Protein AF-A0A1S3QHG2-F1 (afdb_monomer_lite)

Foldseek 3Di:
DAQWAWDDADLFFTWIWDADPVRAIKIKTKGWAPAPDHWLNHDGHYPVRCVVVVVVQQVVLCLCVDPPNRDPPHWHFDDKDKDWAFDDPSVLVNVVVCCVPPNDSTDRGPPTGPDGIIMMITIIHDPPPPDPPDPDPPDD

Structure (mmCIF, N/CA/C/O backbone):
data_AF-A0A1S3QHG2-F1
#
_entry.id   AF-A0A1S3QHG2-F1
#
loop_
_atom_site.group_PDB
_atom_site.id
_atom_site.type_symbol
_atom_site.label_atom_id
_atom_site.label_alt_id
_atom_site.label_comp_id
_atom_site.label_asym_id
_atom_site.label_entity_id
_atom_site.label_seq_id
_atom_site.pdbx_PDB_ins_code
_atom_site.Cartn_x
_atom_site.Cartn_y
_atom_site.Cartn_z
_atom_site.occupancy
_atom_site.B_iso_or_equiv
_atom_site.auth_seq_id
_atom_site.auth_comp_id
_atom_site.auth_asym_id
_atom_site.auth_atom_id
_atom_site.pdbx_PDB_model_num
ATOM 1 N N . MET A 1 1 ? -12.538 -0.932 -12.851 1.00 48.72 1 MET A N 1
ATOM 2 C CA . MET A 1 1 ? -12.139 0.010 -11.781 1.00 48.72 1 MET A CA 1
ATOM 3 C C . MET A 1 1 ? -12.683 1.389 -12.114 1.00 48.72 1 MET A C 1
ATOM 5 O O . MET A 1 1 ? -12.423 1.869 -13.212 1.00 48.72 1 MET A O 1
ATOM 9 N N . LYS A 1 2 ? -13.461 1.995 -11.208 1.00 61.94 2 LYS A N 1
ATOM 10 C CA . LYS A 1 2 ? -13.768 3.435 -11.261 1.00 61.94 2 LYS A CA 1
ATOM 11 C C . LYS A 1 2 ? -12.492 4.230 -10.927 1.00 61.94 2 LYS A C 1
ATOM 13 O O . LYS A 1 2 ? -11.550 3.653 -10.391 1.00 61.94 2 LYS A O 1
ATOM 18 N N . LEU A 1 3 ? -12.460 5.511 -11.301 1.00 73.81 3 LEU A N 1
ATOM 19 C CA . LEU A 1 3 ? -11.323 6.443 -11.217 1.00 73.81 3 LEU A CA 1
ATOM 20 C C . LEU A 1 3 ? -10.371 6.150 -10.029 1.00 73.81 3 LEU A C 1
ATOM 22 O O . LEU A 1 3 ? -10.757 6.312 -8.873 1.00 73.81 3 LEU A O 1
ATOM 26 N N . CYS A 1 4 ? -9.136 5.720 -10.309 1.00 88.25 4 CYS A N 1
ATOM 27 C CA . CYS A 1 4 ? -8.069 5.611 -9.309 1.00 88.25 4 CYS A CA 1
ATOM 28 C C . CYS A 1 4 ? -7.144 6.819 -9.443 1.00 88.25 4 CYS A C 1
ATOM 30 O O . CYS A 1 4 ? -6.726 7.161 -10.549 1.00 88.25 4 CYS A O 1
ATOM 32 N N . ARG A 1 5 ? -6.800 7.449 -8.321 1.00 94.31 5 ARG A N 1
ATOM 33 C CA . ARG A 1 5 ? -5.850 8.565 -8.268 1.00 94.31 5 ARG A CA 1
ATOM 34 C C . ARG A 1 5 ? -4.758 8.229 -7.269 1.00 94.31 5 ARG A C 1
ATOM 36 O O . ARG A 1 5 ? -5.082 7.959 -6.119 1.00 94.31 5 ARG A O 1
ATOM 43 N N . LYS A 1 6 ? -3.485 8.270 -7.661 1.00 95.75 6 LYS A N 1
ATOM 44 C CA . LYS A 1 6 ? -2.387 8.167 -6.692 1.00 95.75 6 LYS A CA 1
ATOM 45 C C . LYS A 1 6 ? -2.424 9.392 -5.770 1.00 95.75 6 LYS A C 1
ATOM 47 O O . LYS A 1 6 ? -2.615 10.514 -6.236 1.00 95.75 6 LYS A O 1
ATOM 52 N N . VAL A 1 7 ? -2.353 9.165 -4.463 1.00 94.44 7 VAL A N 1
ATOM 53 C CA . VAL A 1 7 ? -2.463 10.207 -3.425 1.00 94.44 7 VAL A CA 1
ATOM 54 C C . VAL A 1 7 ? -1.249 10.261 -2.508 1.00 94.44 7 VAL A C 1
ATOM 56 O O . VAL A 1 7 ? -1.077 11.256 -1.812 1.00 94.44 7 VAL A O 1
ATOM 59 N N . GLY A 1 8 ? -0.408 9.230 -2.525 1.00 93.81 8 GLY A N 1
ATOM 60 C CA . GLY A 1 8 ? 0.825 9.193 -1.758 1.00 93.81 8 GLY A CA 1
ATOM 61 C C . GLY A 1 8 ? 1.720 8.043 -2.193 1.00 93.81 8 GLY A C 1
ATOM 62 O O . GLY A 1 8 ? 1.303 7.155 -2.938 1.00 93.81 8 GLY A O 1
ATOM 63 N N . GLU A 1 9 ? 2.946 8.086 -1.703 1.00 95.75 9 GLU A N 1
ATOM 64 C CA . GLU A 1 9 ? 3.993 7.099 -1.927 1.00 95.75 9 GLU A CA 1
ATOM 65 C C . GLU A 1 9 ? 4.875 7.008 -0.681 1.00 95.75 9 GLU A C 1
ATOM 67 O O . GLU A 1 9 ? 4.836 7.878 0.193 1.00 95.75 9 GLU A O 1
ATOM 72 N N . GLY A 1 10 ? 5.642 5.933 -0.595 1.00 91.12 10 GLY A N 1
ATOM 73 C CA . GLY A 1 10 ? 6.764 5.787 0.320 1.00 91.12 10 GLY A CA 1
ATOM 74 C C . GLY A 1 10 ? 7.689 4.686 -0.185 1.00 91.12 10 GLY A C 1
ATOM 75 O O . GLY A 1 10 ? 7.341 3.979 -1.135 1.00 91.12 10 GLY A O 1
ATOM 76 N N . ALA A 1 11 ? 8.827 4.495 0.484 1.00 87.38 11 ALA A N 1
ATOM 77 C CA . ALA A 1 11 ? 9.835 3.513 0.071 1.00 87.38 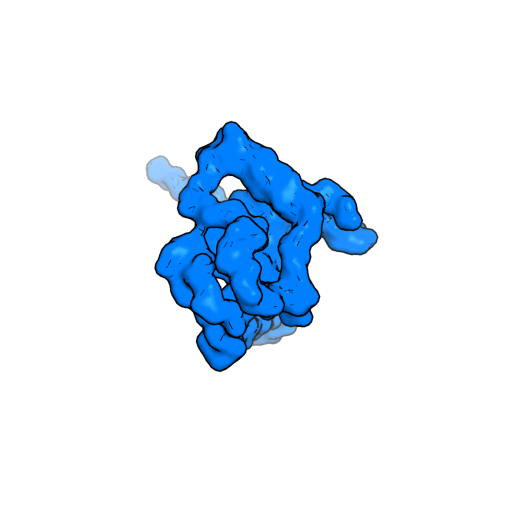11 ALA A CA 1
ATOM 78 C C . ALA A 1 11 ? 9.233 2.116 -0.182 1.00 87.38 11 ALA A C 1
ATOM 80 O O . ALA A 1 11 ? 9.516 1.475 -1.188 1.00 87.38 11 ALA A O 1
ATOM 81 N N . PHE A 1 12 ? 8.302 1.687 0.675 1.00 86.06 12 PHE A N 1
ATOM 82 C CA . PHE A 1 12 ? 7.705 0.351 0.615 1.00 86.06 12 PHE A CA 1
ATOM 83 C C . PHE A 1 12 ? 6.462 0.227 -0.277 1.00 86.06 12 PHE A C 1
ATOM 85 O O . PHE A 1 12 ? 5.860 -0.843 -0.302 1.00 86.06 12 PHE A O 1
ATOM 92 N N . GLY A 1 13 ? 6.010 1.277 -0.968 1.00 91.88 13 GLY A N 1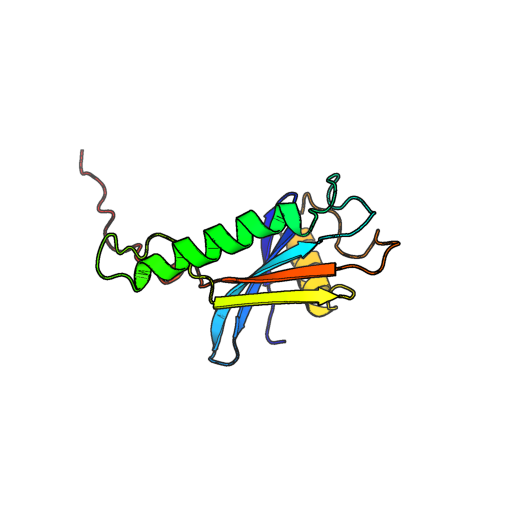
ATOM 93 C CA . GLY A 1 13 ? 4.878 1.121 -1.879 1.00 91.88 13 GLY A CA 1
ATOM 94 C C . GLY A 1 13 ? 4.087 2.379 -2.200 1.00 91.88 13 GLY A C 1
ATOM 95 O O . GLY A 1 13 ? 4.508 3.513 -1.980 1.00 91.88 13 GLY A O 1
ATOM 96 N N . GLU A 1 14 ? 2.897 2.142 -2.736 1.00 96.44 14 GLU A N 1
ATOM 97 C CA . GLU A 1 14 ? 2.077 3.147 -3.404 1.00 96.44 14 GLU A CA 1
ATOM 98 C C . GLU A 1 14 ? 0.712 3.281 -2.731 1.00 96.44 14 GLU A C 1
ATOM 100 O O . GLU A 1 14 ? 0.127 2.286 -2.294 1.00 96.44 14 GLU A O 1
ATOM 105 N N . VAL A 1 15 ? 0.169 4.500 -2.667 1.00 96.12 15 VAL A N 1
ATOM 106 C CA . VAL A 1 15 ? -1.166 4.754 -2.109 1.00 96.12 15 VAL A CA 1
ATOM 107 C C . VAL A 1 15 ? -2.056 5.420 -3.148 1.00 96.12 15 VAL A C 1
ATOM 109 O O . VAL A 1 15 ? -1.799 6.531 -3.617 1.00 96.12 15 VAL A O 1
ATOM 112 N N . PHE A 1 16 ? -3.165 4.761 -3.464 1.00 95.31 16 PHE A N 1
ATOM 113 C CA . PHE A 1 16 ? -4.191 5.242 -4.378 1.00 95.31 16 PHE A CA 1
ATOM 114 C C . PHE A 1 16 ? -5.481 5.558 -3.625 1.00 95.31 16 PHE A C 1
ATOM 116 O O . PHE A 1 16 ? -5.806 4.935 -2.626 1.00 95.31 16 PHE A O 1
ATOM 123 N N . SER A 1 17 ? -6.256 6.512 -4.119 1.00 94.06 17 SER A N 1
ATOM 124 C CA . SER A 1 17 ? -7.635 6.750 -3.711 1.00 94.06 17 SER A CA 1
ATOM 125 C C . SER A 1 17 ? -8.569 6.275 -4.818 1.00 94.06 17 SER A C 1
ATOM 127 O O . SER A 1 17 ? -8.325 6.539 -5.999 1.00 94.06 17 SER A O 1
ATOM 129 N N . THR A 1 18 ? -9.622 5.556 -4.439 1.00 92.50 18 THR A N 1
ATOM 130 C CA . THR A 1 18 ? -10.669 5.073 -5.347 1.00 92.50 18 THR A CA 1
ATOM 131 C C . THR A 1 18 ? -12.012 5.003 -4.614 1.00 92.50 18 THR A C 1
ATOM 133 O O . THR A 1 18 ? -12.113 5.424 -3.462 1.00 92.50 18 THR A O 1
ATOM 136 N N . THR A 1 19 ? -13.047 4.495 -5.278 1.00 90.56 19 THR A N 1
ATOM 137 C CA . THR A 1 19 ? -14.365 4.237 -4.682 1.00 90.56 19 THR A CA 1
ATOM 138 C C . THR A 1 19 ? -14.641 2.739 -4.647 1.00 90.56 19 THR A C 1
ATOM 140 O O . THR A 1 19 ? -14.349 2.030 -5.613 1.00 90.56 19 THR A O 1
ATOM 143 N N . ASN A 1 20 ? -15.188 2.251 -3.534 1.00 85.31 20 ASN A N 1
ATOM 144 C CA . ASN A 1 20 ? -15.631 0.862 -3.421 1.00 85.31 20 ASN A CA 1
ATOM 145 C C . ASN A 1 20 ? -16.950 0.635 -4.198 1.00 85.31 20 ASN A C 1
ATOM 147 O O . ASN A 1 20 ? -17.512 1.552 -4.805 1.00 85.31 20 ASN A O 1
ATOM 151 N N . SER A 1 21 ? -17.465 -0.597 -4.185 1.00 84.19 21 SER A N 1
ATOM 152 C CA . SER A 1 21 ? -18.743 -0.949 -4.827 1.00 84.19 21 SER A CA 1
ATOM 153 C C . SER A 1 21 ? -19.941 -0.169 -4.277 1.00 84.19 21 SER A C 1
ATOM 155 O O . SER A 1 21 ? -20.879 0.096 -5.024 1.00 84.19 21 SER A O 1
ATOM 157 N N . SER A 1 22 ? -19.885 0.232 -3.006 1.00 85.50 22 SER A N 1
ATOM 158 C CA . SER A 1 22 ? -20.910 1.026 -2.319 1.00 85.50 22 SER A CA 1
ATOM 159 C C . SER A 1 22 ? -20.826 2.529 -2.622 1.00 85.50 22 SER A C 1
ATOM 161 O O . SER A 1 22 ? -21.723 3.275 -2.250 1.00 85.50 22 SER A O 1
ATOM 163 N N . GLY A 1 23 ? -19.778 2.982 -3.321 1.00 85.94 23 GLY A N 1
ATOM 164 C CA . GLY A 1 23 ? -19.546 4.392 -3.641 1.00 85.94 23 GLY A CA 1
ATOM 165 C C . GLY A 1 23 ? -18.726 5.160 -2.601 1.00 85.94 23 GLY A C 1
ATOM 166 O O . GLY A 1 23 ? -18.427 6.331 -2.831 1.00 85.94 23 GLY A O 1
ATOM 167 N N . ASP A 1 24 ? -18.301 4.522 -1.509 1.00 87.81 24 ASP A N 1
ATOM 168 C CA . ASP A 1 24 ? -17.466 5.170 -0.499 1.00 87.81 24 ASP A CA 1
ATOM 169 C C . ASP A 1 24 ? -16.043 5.357 -1.019 1.00 87.81 24 ASP A C 1
ATOM 171 O O . ASP A 1 24 ? -15.452 4.446 -1.612 1.00 87.81 24 ASP A O 1
ATOM 175 N N . ALA A 1 25 ? -15.458 6.520 -0.739 1.00 90.88 25 ALA A N 1
ATOM 176 C CA . ALA A 1 25 ? -14.041 6.747 -0.974 1.00 90.88 25 ALA A CA 1
ATOM 177 C C . ALA A 1 25 ? -13.203 5.830 -0.072 1.00 90.88 25 ALA A C 1
ATOM 179 O O . ALA A 1 25 ? -13.470 5.717 1.120 1.00 90.88 25 ALA A O 1
ATOM 180 N N . VAL A 1 26 ? -12.162 5.214 -0.621 1.00 93.06 26 VAL A N 1
ATOM 181 C CA . VAL A 1 26 ? -11.209 4.368 0.110 1.00 93.06 26 VAL A CA 1
ATOM 182 C C . VAL A 1 26 ? -9.780 4.701 -0.302 1.00 93.06 26 VAL A C 1
ATOM 184 O O . VAL A 1 26 ? -9.541 5.217 -1.401 1.00 93.06 26 VAL A O 1
ATOM 187 N N . ALA A 1 27 ? -8.831 4.403 0.583 1.00 94.81 27 ALA A N 1
ATOM 188 C CA . ALA A 1 27 ? -7.409 4.421 0.273 1.00 94.81 27 ALA A CA 1
ATOM 189 C C . ALA A 1 27 ? -6.922 2.984 0.049 1.00 94.81 27 ALA A C 1
ATOM 191 O O . ALA A 1 27 ? -7.151 2.109 0.875 1.00 94.81 27 ALA A O 1
ATOM 192 N N . LEU A 1 28 ? -6.261 2.741 -1.074 1.00 94.75 28 LEU A N 1
ATOM 193 C CA . LEU A 1 28 ? -5.675 1.467 -1.454 1.00 94.75 28 LEU A CA 1
ATOM 194 C C . LEU A 1 28 ? -4.155 1.588 -1.373 1.00 94.75 28 LEU A C 1
ATOM 196 O O . LEU A 1 28 ? -3.547 2.248 -2.216 1.00 94.75 28 LEU A O 1
ATOM 200 N N . LYS A 1 29 ? -3.555 0.965 -0.359 1.00 95.75 29 LYS A N 1
ATOM 201 C CA . LYS A 1 29 ? -2.101 0.843 -0.223 1.00 95.75 29 LYS A CA 1
ATOM 202 C C . LYS A 1 29 ? -1.654 -0.463 -0.874 1.00 95.75 29 LYS A C 1
ATOM 204 O O . LYS A 1 29 ? -2.245 -1.505 -0.601 1.00 95.75 29 LYS A O 1
ATOM 209 N N . ILE A 1 30 ? -0.639 -0.399 -1.727 1.00 95.88 30 ILE A N 1
ATOM 210 C CA . ILE A 1 30 ? -0.104 -1.554 -2.452 1.00 95.88 30 ILE A CA 1
ATOM 211 C C . ILE A 1 30 ? 1.380 -1.679 -2.133 1.00 95.88 30 ILE A C 1
ATOM 213 O O . ILE A 1 30 ? 2.137 -0.732 -2.348 1.00 95.88 30 ILE A O 1
ATOM 217 N N . ILE A 1 31 ? 1.773 -2.839 -1.612 1.00 95.56 31 ILE A N 1
ATOM 218 C CA . ILE A 1 31 ? 3.136 -3.134 -1.154 1.00 95.56 31 ILE A CA 1
ATOM 219 C C . ILE A 1 31 ? 3.629 -4.375 -1.907 1.00 95.56 31 ILE A C 1
ATOM 221 O O . ILE A 1 31 ? 2.976 -5.413 -1.801 1.00 95.56 31 ILE A O 1
ATOM 225 N N . PRO A 1 32 ? 4.730 -4.307 -2.670 1.00 94.81 32 PRO A N 1
ATOM 226 C CA . PRO A 1 32 ? 5.360 -5.500 -3.224 1.00 94.81 32 PRO A CA 1
ATOM 227 C C . PRO A 1 32 ? 5.985 -6.334 -2.093 1.00 94.81 32 PRO A C 1
ATOM 229 O O . PRO A 1 32 ? 6.592 -5.787 -1.169 1.00 94.81 32 PRO A O 1
ATOM 232 N N . VAL A 1 33 ? 5.794 -7.648 -2.142 1.00 95.44 33 VAL A N 1
ATOM 233 C CA . VAL A 1 33 ? 6.260 -8.605 -1.128 1.00 95.44 33 VAL A CA 1
ATOM 234 C C . VAL A 1 33 ? 6.834 -9.841 -1.811 1.00 95.44 33 VAL A C 1
ATOM 236 O O . VAL A 1 33 ? 6.452 -10.149 -2.938 1.00 95.44 33 VAL A O 1
ATOM 239 N N . GLU A 1 34 ? 7.723 -10.561 -1.126 1.00 95.31 34 GLU A N 1
ATOM 240 C CA . GLU A 1 34 ? 8.287 -11.853 -1.572 1.00 95.31 34 GLU A CA 1
ATOM 241 C C . GLU A 1 34 ? 9.041 -11.836 -2.915 1.00 95.31 34 GLU A C 1
ATOM 243 O O . GLU A 1 34 ? 9.431 -12.884 -3.431 1.00 95.31 34 GLU A O 1
ATOM 248 N N . GLY A 1 35 ? 9.259 -10.668 -3.516 1.00 91.62 35 GLY A N 1
ATOM 249 C CA . GLY A 1 35 ? 10.046 -10.556 -4.733 1.00 91.62 35 GLY A CA 1
ATOM 250 C C . GLY A 1 35 ? 11.546 -10.501 -4.463 1.00 91.62 35 GLY A C 1
ATOM 251 O O . GLY A 1 35 ? 12.013 -10.035 -3.427 1.00 91.62 35 GLY A O 1
ATOM 252 N N . CYS A 1 36 ? 12.299 -10.964 -5.454 1.00 90.06 36 CYS A N 1
ATOM 253 C CA . CYS A 1 36 ? 13.756 -10.997 -5.452 1.00 90.06 36 CYS A CA 1
ATOM 254 C C . CYS A 1 36 ? 14.391 -9.655 -5.875 1.00 90.06 36 CYS A C 1
ATOM 256 O O . CYS A 1 36 ? 15.546 -9.375 -5.559 1.00 90.06 36 CYS A O 1
ATOM 258 N N . ASP A 1 37 ? 13.638 -8.827 -6.604 1.00 91.31 37 ASP A N 1
ATOM 259 C CA . ASP A 1 37 ? 14.101 -7.546 -7.131 1.00 91.31 37 ASP A CA 1
ATOM 260 C C . ASP A 1 37 ? 13.906 -6.420 -6.115 1.00 91.31 37 ASP A C 1
ATOM 262 O O . ASP A 1 37 ? 12.911 -6.382 -5.385 1.00 91.31 37 ASP A O 1
ATOM 266 N N . ARG A 1 38 ? 14.811 -5.441 -6.129 1.00 91.31 38 ARG A N 1
ATOM 267 C CA . ARG A 1 38 ? 14.649 -4.226 -5.328 1.00 91.31 38 ARG A CA 1
ATOM 268 C C . ARG A 1 38 ? 13.565 -3.325 -5.907 1.00 91.31 38 ARG A C 1
ATOM 270 O O . ARG A 1 38 ? 13.520 -3.098 -7.115 1.00 91.31 38 ARG A O 1
ATOM 277 N N . VAL A 1 39 ? 12.740 -2.756 -5.034 1.00 91.38 39 VAL A N 1
ATOM 278 C CA . VAL A 1 39 ? 11.720 -1.764 -5.391 1.00 91.38 39 VAL A CA 1
ATOM 279 C C . VAL A 1 39 ? 12.016 -0.481 -4.630 1.00 91.38 39 V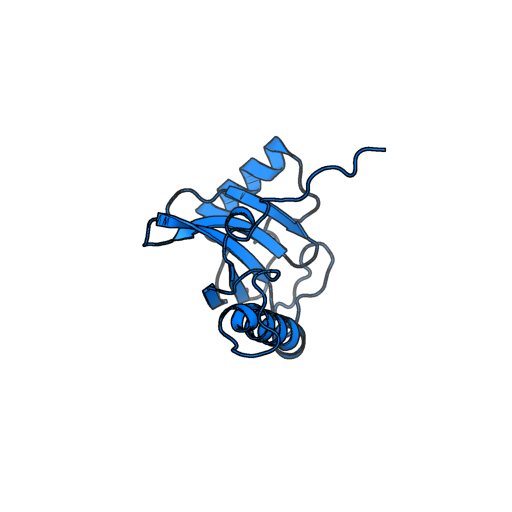AL A C 1
ATOM 281 O O . VAL A 1 39 ? 12.143 -0.503 -3.411 1.00 91.38 39 VAL A O 1
ATOM 284 N N . ASN A 1 40 ? 12.161 0.634 -5.352 1.00 91.88 40 ASN A N 1
ATOM 285 C CA . ASN A 1 40 ? 12.545 1.935 -4.785 1.00 91.88 40 ASN A CA 1
ATOM 286 C C . ASN A 1 40 ? 13.878 1.892 -4.013 1.00 91.88 40 ASN A C 1
ATOM 288 O O . ASN A 1 40 ? 14.049 2.570 -3.007 1.00 91.88 40 ASN A O 1
ATOM 292 N N . GLY A 1 41 ? 14.818 1.056 -4.465 1.00 90.81 41 GLY A N 1
ATOM 293 C CA . GLY A 1 41 ? 16.118 0.854 -3.813 1.00 90.81 41 GLY A CA 1
ATOM 294 C C . GLY A 1 41 ? 16.115 -0.128 -2.634 1.00 90.81 41 GLY A C 1
ATOM 295 O O . GLY A 1 41 ? 17.198 -0.563 -2.233 1.00 90.81 41 GLY A O 1
ATOM 296 N N . GLU A 1 42 ? 14.938 -0.542 -2.159 1.00 92.62 42 GLU A N 1
ATOM 297 C CA . GLU A 1 42 ? 14.747 -1.399 -0.985 1.00 92.62 42 GLU A CA 1
ATOM 298 C C . GLU A 1 42 ? 14.442 -2.855 -1.355 1.00 92.62 42 GLU A C 1
ATOM 300 O O . GLU A 1 42 ? 13.913 -3.156 -2.429 1.00 92.62 42 GLU A O 1
ATOM 305 N N . GLU A 1 43 ? 14.764 -3.774 -0.444 1.00 93.94 43 GLU A N 1
ATOM 306 C CA . GLU A 1 43 ? 14.353 -5.176 -0.544 1.00 93.94 43 GLU A CA 1
ATOM 307 C C . GLU A 1 43 ? 12.854 -5.318 -0.250 1.00 93.94 43 GLU A C 1
ATOM 309 O O . GLU A 1 43 ? 12.283 -4.608 0.584 1.00 93.94 43 GLU A O 1
ATOM 314 N N . GLN A 1 44 ? 12.192 -6.228 -0.965 1.00 94.38 44 GLN A N 1
ATOM 315 C CA . GLN A 1 44 ? 10.777 -6.495 -0.729 1.00 94.38 44 GLN A CA 1
ATOM 316 C C . GLN A 1 44 ? 10.614 -7.251 0.585 1.00 94.38 44 GLN A C 1
ATOM 318 O O . GLN A 1 44 ? 11.349 -8.194 0.867 1.00 94.38 44 GLN A O 1
ATOM 323 N N . LYS A 1 45 ? 9.609 -6.863 1.373 1.00 95.50 45 LYS A N 1
ATOM 324 C CA . LYS A 1 45 ? 9.309 -7.544 2.635 1.00 95.50 45 LYS A CA 1
ATOM 325 C C . LYS A 1 45 ? 8.911 -8.995 2.373 1.00 95.50 45 LYS A C 1
ATOM 327 O O . LYS A 1 45 ? 8.109 -9.276 1.479 1.00 95.50 45 LYS A O 1
ATOM 332 N N . THR A 1 46 ? 9.390 -9.890 3.221 1.00 96.56 46 THR A N 1
ATOM 333 C CA . THR A 1 46 ? 8.876 -11.258 3.326 1.00 96.56 46 THR A CA 1
ATOM 334 C C . THR A 1 46 ? 7.490 -11.272 3.979 1.00 96.56 46 THR A C 1
ATOM 336 O O . THR A 1 46 ? 7.069 -10.317 4.646 1.00 96.56 46 THR A O 1
ATOM 339 N N . PHE A 1 47 ? 6.775 -12.389 3.861 1.00 96.50 47 PHE A N 1
ATOM 340 C CA . PHE A 1 47 ? 5.509 -12.629 4.538 1.00 96.50 47 PHE A CA 1
ATOM 341 C C . PHE A 1 47 ? 5.653 -12.526 6.057 1.00 96.50 47 PHE A C 1
ATOM 343 O O . PHE A 1 47 ? 4.765 -11.987 6.714 1.00 96.50 47 PHE A O 1
ATOM 350 N N . GLY A 1 48 ? 6.775 -12.992 6.617 1.00 96.69 48 GLY A N 1
ATOM 351 C CA . GLY A 1 48 ? 7.051 -12.879 8.050 1.00 96.69 48 GLY A CA 1
ATOM 352 C C . GLY A 1 48 ? 7.170 -11.424 8.506 1.00 96.69 48 GLY A C 1
ATOM 353 O O . GLY A 1 48 ? 6.608 -11.038 9.530 1.00 96.69 48 GLY A O 1
ATOM 354 N N . GLU A 1 49 ? 7.842 -10.586 7.720 1.00 96.00 49 GLU A N 1
ATOM 355 C CA . GLU A 1 49 ? 8.018 -9.168 8.039 1.00 96.00 49 GLU A CA 1
ATOM 356 C C . GLU A 1 49 ? 6.718 -8.378 7.872 1.00 96.00 49 GLU A C 1
ATOM 358 O O . GLU A 1 49 ? 6.337 -7.624 8.773 1.00 96.00 49 GLU A O 1
ATOM 363 N N . ILE A 1 50 ? 5.995 -8.573 6.762 1.00 95.94 50 ILE A N 1
ATOM 364 C CA . ILE A 1 50 ? 4.753 -7.831 6.496 1.00 95.94 50 ILE A CA 1
ATOM 365 C C . ILE A 1 50 ? 3.614 -8.232 7.443 1.00 95.94 50 ILE A C 1
ATOM 367 O O . ILE A 1 50 ? 2.738 -7.412 7.724 1.00 95.94 50 ILE A O 1
ATOM 371 N N . LEU A 1 51 ? 3.640 -9.449 7.999 1.00 95.94 51 LEU A N 1
ATOM 372 C CA . LEU A 1 51 ? 2.611 -9.947 8.913 1.00 95.94 51 LEU A CA 1
ATOM 373 C C . LEU A 1 51 ? 2.387 -9.019 10.118 1.00 95.94 51 LEU A C 1
ATOM 375 O O . LEU A 1 51 ? 1.245 -8.806 10.523 1.00 95.94 51 LEU A O 1
ATOM 379 N N . HIS A 1 52 ? 3.446 -8.410 10.652 1.00 95.38 52 HIS A N 1
ATOM 380 C CA . HIS A 1 52 ? 3.343 -7.478 11.778 1.00 95.38 52 HIS A CA 1
ATOM 381 C C . HIS A 1 52 ? 2.513 -6.237 11.423 1.00 95.38 52 HIS A C 1
ATOM 383 O O . HIS A 1 52 ? 1.677 -5.804 12.214 1.00 95.38 52 HIS A O 1
ATOM 389 N N . GLU A 1 53 ? 2.683 -5.699 10.212 1.00 94.38 53 GLU A N 1
ATOM 390 C CA . GLU A 1 53 ? 1.909 -4.551 9.726 1.00 94.38 53 GLU A CA 1
ATOM 391 C C . GLU A 1 53 ? 0.421 -4.907 9.595 1.00 94.38 53 GLU A C 1
ATOM 393 O O . GLU A 1 53 ? -0.449 -4.111 9.966 1.00 94.38 53 GLU A O 1
ATOM 398 N N . ILE A 1 54 ? 0.130 -6.128 9.134 1.00 95.44 54 ILE A N 1
ATOM 399 C CA . ILE A 1 54 ? -1.231 -6.658 8.990 1.00 95.44 54 ILE A CA 1
ATOM 400 C C . ILE A 1 54 ? -1.907 -6.794 10.354 1.00 95.44 54 ILE A C 1
ATOM 402 O O . ILE A 1 54 ? -3.019 -6.294 10.543 1.00 95.44 54 ILE A O 1
ATOM 406 N N . ILE A 1 55 ? -1.235 -7.446 11.307 1.00 97.00 55 ILE A N 1
ATOM 407 C CA . ILE A 1 55 ? -1.763 -7.680 12.655 1.00 97.00 55 ILE A CA 1
ATOM 408 C C . ILE A 1 55 ? -2.037 -6.344 13.346 1.00 97.00 55 ILE A C 1
ATOM 410 O O . ILE A 1 55 ? -3.155 -6.115 13.802 1.00 97.00 55 ILE A O 1
ATOM 414 N N . ILE A 1 56 ? -1.059 -5.432 13.361 1.00 97.06 56 ILE A N 1
ATOM 415 C CA . ILE A 1 56 ? -1.204 -4.122 14.008 1.00 97.06 56 ILE A CA 1
ATOM 416 C C . ILE A 1 56 ? -2.358 -3.334 13.378 1.00 97.06 56 ILE A C 1
ATOM 418 O O . ILE A 1 56 ? -3.217 -2.825 14.097 1.00 97.06 56 ILE A O 1
ATOM 422 N N . SER A 1 57 ? -2.434 -3.273 12.046 1.00 95.88 57 SER A N 1
ATOM 423 C CA . SER A 1 57 ? -3.506 -2.547 11.349 1.00 95.88 57 SER A CA 1
ATOM 424 C C . SER A 1 57 ? -4.890 -3.119 11.663 1.00 95.88 57 SER A C 1
ATOM 426 O O . SER A 1 57 ? -5.847 -2.366 11.859 1.00 95.88 57 SER A O 1
ATOM 428 N N . LYS A 1 58 ? -5.007 -4.449 11.748 1.00 96.56 58 LYS A N 1
ATOM 429 C CA . LYS A 1 58 ? -6.258 -5.130 12.093 1.00 96.56 58 LYS A CA 1
ATOM 430 C C . LYS A 1 58 ? -6.669 -4.854 13.540 1.00 96.56 58 LYS A C 1
ATOM 432 O O . LYS A 1 58 ? -7.813 -4.463 13.780 1.00 96.56 58 LYS A O 1
ATOM 437 N N . GLU A 1 59 ? -5.743 -5.005 14.484 1.00 97.38 59 GLU A N 1
ATOM 438 C CA . GLU A 1 59 ? -6.010 -4.789 15.907 1.00 97.38 59 GLU A CA 1
ATOM 439 C C . GLU A 1 59 ? -6.387 -3.334 16.200 1.00 97.38 59 GLU A C 1
ATOM 441 O O . GLU A 1 59 ? -7.397 -3.090 16.864 1.00 97.38 59 GLU A O 1
ATOM 446 N N . LEU A 1 60 ? -5.652 -2.365 15.642 1.00 96.69 60 LEU A N 1
ATOM 447 C CA . LEU A 1 60 ? -5.947 -0.939 15.808 1.00 96.69 60 LEU A CA 1
ATOM 448 C C . LEU A 1 60 ? -7.281 -0.544 15.162 1.00 96.69 60 LEU A C 1
ATOM 450 O O . LEU A 1 60 ? -8.058 0.196 15.764 1.00 96.69 60 LEU A O 1
ATOM 454 N N . SER A 1 61 ? -7.598 -1.088 13.983 1.00 95.88 61 SER A N 1
ATOM 455 C CA . SER A 1 61 ? -8.893 -0.872 13.323 1.00 95.88 61 SER A CA 1
ATOM 456 C C . SER A 1 61 ? -10.075 -1.379 14.161 1.00 95.88 61 SER A C 1
ATOM 458 O O . SER A 1 61 ? -11.148 -0.769 14.156 1.00 95.88 61 SER A O 1
ATOM 460 N N . SER A 1 62 ? -9.888 -2.473 14.910 1.00 96.00 62 SER A N 1
ATOM 461 C CA . SER A 1 62 ? -10.936 -3.049 15.764 1.00 96.00 62 SER A CA 1
ATOM 462 C C . SER A 1 62 ? -11.270 -2.191 16.990 1.00 96.00 62 SER A C 1
ATOM 464 O O . SER A 1 62 ? -12.347 -2.344 17.568 1.00 96.00 62 SER A O 1
ATOM 466 N N . LEU A 1 63 ? -10.386 -1.263 17.392 1.00 96.00 63 LEU A N 1
ATOM 467 C CA . LEU A 1 63 ? -10.575 -0.455 18.603 1.00 96.00 63 LEU A CA 1
ATOM 468 C C . LEU A 1 63 ? -11.844 0.399 18.560 1.00 96.00 63 LEU A C 1
ATOM 470 O O . LEU A 1 63 ? -12.424 0.662 19.608 1.00 96.00 63 LEU A O 1
ATOM 474 N N . LYS A 1 64 ? -12.325 0.777 17.373 1.00 93.31 64 LYS A N 1
ATOM 475 C CA . LYS A 1 64 ? -13.569 1.546 17.211 1.00 93.31 64 LYS A CA 1
ATOM 476 C C . LYS A 1 64 ? -14.825 0.771 17.648 1.00 93.31 64 LYS A C 1
ATOM 478 O O . LYS A 1 64 ? -15.848 1.383 17.926 1.00 93.31 64 LYS A O 1
ATOM 483 N N . GLU A 1 65 ? -14.758 -0.560 17.711 1.00 93.88 65 GLU A N 1
ATOM 484 C CA . GLU A 1 65 ? -15.875 -1.458 18.054 1.00 93.88 65 GLU A CA 1
ATOM 485 C C . GLU A 1 65 ? -15.767 -2.021 19.485 1.00 93.88 65 GLU A C 1
ATOM 487 O O . GLU A 1 65 ? -16.665 -2.727 19.948 1.00 93.88 65 GLU A O 1
ATOM 492 N N . LYS A 1 66 ? -14.680 -1.725 20.215 1.00 93.25 66 LYS A N 1
ATOM 493 C CA . LYS A 1 66 ? -14.470 -2.243 21.577 1.00 93.25 66 LYS A CA 1
ATOM 494 C C . LYS A 1 66 ? -15.309 -1.492 22.614 1.00 93.25 66 LYS A C 1
ATOM 496 O O . LYS A 1 66 ? -15.628 -0.324 22.450 1.00 93.25 66 LYS A O 1
ATOM 501 N N . LYS A 1 67 ? -15.633 -2.170 23.723 1.00 94.75 67 LYS A N 1
ATOM 502 C CA . LYS A 1 67 ? -16.365 -1.583 24.866 1.00 94.75 67 LYS A CA 1
ATOM 503 C C . LYS A 1 67 ? -15.472 -0.768 25.809 1.00 94.75 67 LYS A C 1
ATOM 505 O O . LYS A 1 67 ? -15.921 0.210 26.390 1.00 94.75 67 LYS A O 1
ATOM 510 N N . HIS A 1 68 ? -14.217 -1.186 25.970 1.00 94.06 68 HIS A N 1
ATOM 511 C CA . HIS A 1 68 ? -13.204 -0.520 26.793 1.00 94.06 68 HIS A CA 1
ATOM 512 C C . HIS A 1 68 ? -12.009 -0.150 25.913 1.00 94.06 68 HIS A C 1
ATOM 514 O O . HIS A 1 68 ? -11.693 -0.896 24.985 1.00 94.06 68 HIS A O 1
ATOM 520 N N . ASN A 1 69 ? -11.345 0.974 26.209 1.00 94.00 69 ASN A N 1
ATOM 521 C CA . ASN A 1 69 ? -10.260 1.530 25.383 1.00 94.00 69 ASN A CA 1
ATOM 522 C C . ASN A 1 69 ? -10.679 1.713 23.911 1.00 94.00 69 ASN A C 1
ATOM 524 O O . ASN A 1 69 ? -9.950 1.354 22.986 1.00 94.00 69 ASN A O 1
ATOM 528 N N . GLN A 1 70 ? -11.894 2.229 23.712 1.00 96.31 70 GLN A N 1
ATOM 529 C CA . GLN A 1 70 ? -12.484 2.459 22.398 1.00 96.31 70 GLN A CA 1
ATOM 530 C C . GLN A 1 70 ? -11.932 3.743 21.779 1.00 96.31 70 GLN A C 1
ATOM 532 O O . GLN A 1 70 ? -11.864 4.774 22.446 1.00 96.31 70 GLN A O 1
ATOM 537 N N . THR A 1 71 ? -11.569 3.706 20.497 1.00 92.56 71 THR A N 1
ATOM 538 C CA . THR A 1 71 ? -11.152 4.915 19.777 1.00 92.56 71 THR A CA 1
ATOM 539 C C . THR A 1 71 ? -11.379 4.808 18.273 1.00 92.56 71 THR A C 1
ATOM 541 O O . THR A 1 71 ? -11.215 3.747 17.674 1.00 92.56 71 THR A O 1
ATOM 544 N N . THR A 1 72 ? -11.721 5.942 17.669 1.00 92.00 72 THR A N 1
ATOM 545 C CA . THR A 1 72 ? -11.800 6.184 16.219 1.00 92.00 72 THR A CA 1
ATOM 546 C C . THR A 1 72 ? -10.554 6.922 15.703 1.00 92.00 72 THR A C 1
ATOM 548 O O . THR A 1 72 ? -10.543 7.478 14.613 1.00 92.00 72 THR A O 1
ATOM 551 N N . GLY A 1 73 ? -9.491 7.003 16.511 1.00 93.25 73 GLY A N 1
ATOM 552 C CA . GLY A 1 73 ? -8.260 7.716 16.150 1.00 93.25 73 GLY A CA 1
ATOM 553 C C . GLY A 1 73 ? -7.384 6.983 15.131 1.00 93.25 73 GLY A C 1
ATOM 554 O O . GLY A 1 73 ? -6.481 7.586 14.557 1.00 93.25 73 GLY A O 1
ATOM 555 N N . PHE A 1 74 ? -7.637 5.693 14.895 1.00 93.81 74 PHE A N 1
ATOM 556 C CA . PHE A 1 74 ? -6.886 4.884 13.940 1.00 93.81 74 PHE A CA 1
ATOM 557 C C . PHE A 1 74 ? -7.652 4.706 12.631 1.00 93.81 74 PHE A C 1
ATOM 559 O O . PHE A 1 74 ? -8.880 4.579 12.600 1.00 93.81 74 PHE A O 1
ATOM 566 N N . ILE A 1 75 ? -6.903 4.653 11.531 1.00 92.50 75 ILE A N 1
ATOM 567 C CA . ILE A 1 75 ? -7.466 4.347 10.222 1.00 92.50 75 ILE A CA 1
ATOM 568 C C . ILE A 1 75 ? -8.062 2.935 10.223 1.00 92.50 75 ILE A C 1
ATOM 570 O O . ILE A 1 75 ? -7.454 1.979 10.699 1.00 92.50 75 ILE A O 1
ATOM 574 N N . GLY A 1 76 ? -9.277 2.805 9.697 1.00 94.69 76 GLY A N 1
ATOM 575 C CA . GLY A 1 76 ? -9.956 1.523 9.623 1.00 94.69 76 GLY A CA 1
ATOM 576 C C . GLY A 1 76 ? -9.410 0.675 8.480 1.00 94.69 76 GLY A C 1
ATOM 577 O O . GLY A 1 76 ? -9.399 1.118 7.332 1.00 94.69 76 GLY A O 1
ATOM 578 N N . LEU A 1 77 ? -9.041 -0.565 8.775 1.00 95.44 77 LEU A N 1
ATOM 579 C CA . LEU A 1 77 ? -8.785 -1.601 7.784 1.00 95.44 77 LEU A CA 1
ATOM 580 C C . LEU A 1 77 ? -10.129 -2.159 7.304 1.00 95.44 77 LEU A C 1
ATOM 582 O O . LEU A 1 77 ? -10.906 -2.683 8.103 1.00 95.44 77 LEU A O 1
ATOM 586 N N . LYS A 1 78 ? -10.429 -1.993 6.014 1.00 93.81 78 LYS A N 1
ATOM 587 C CA . LYS A 1 78 ? -11.666 -2.480 5.388 1.00 93.81 78 LYS A CA 1
ATOM 588 C C . LYS A 1 78 ? -11.487 -3.873 4.817 1.00 93.81 78 LYS A C 1
ATOM 590 O O . LYS A 1 78 ? -12.359 -4.710 5.007 1.00 93.81 78 LYS A O 1
ATOM 595 N N . ASP A 1 79 ? -10.384 -4.085 4.112 1.00 94.12 79 ASP A N 1
ATOM 596 C CA . ASP A 1 79 ? -10.095 -5.353 3.459 1.00 94.12 79 ASP A CA 1
ATOM 597 C C . ASP A 1 79 ? -8.596 -5.487 3.171 1.00 94.12 79 ASP A C 1
ATOM 599 O O . ASP A 1 79 ? -7.874 -4.483 3.138 1.00 94.12 79 ASP A O 1
ATOM 603 N N . LEU A 1 80 ? -8.131 -6.715 2.959 1.00 95.50 80 LEU A N 1
ATOM 604 C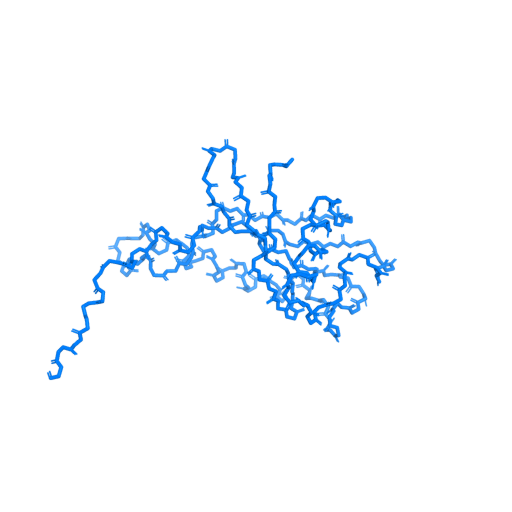 CA . LEU A 1 80 ? -6.740 -7.021 2.658 1.00 95.50 80 LEU A CA 1
ATOM 605 C C . LEU A 1 80 ? -6.632 -8.270 1.787 1.00 95.50 80 LEU A C 1
ATOM 607 O O . LEU A 1 80 ? -7.174 -9.319 2.125 1.00 95.50 80 LEU A O 1
ATOM 611 N N . HIS A 1 81 ? -5.871 -8.162 0.700 1.00 96.00 81 HIS A N 1
ATOM 612 C CA . HIS A 1 81 ? -5.687 -9.237 -0.272 1.00 96.00 81 HIS A CA 1
ATOM 613 C C . HIS A 1 81 ? -4.217 -9.392 -0.636 1.00 96.00 81 HIS A C 1
ATOM 615 O O . HIS A 1 81 ? -3.536 -8.409 -0.913 1.00 96.00 81 HIS A O 1
ATOM 621 N N . CYS A 1 82 ? -3.737 -10.631 -0.678 1.00 96.25 82 CYS A N 1
ATOM 622 C CA . CYS A 1 82 ? -2.461 -10.961 -1.303 1.00 96.25 82 CYS A CA 1
ATOM 623 C C . CYS A 1 82 ? -2.733 -11.347 -2.760 1.00 96.25 82 CYS A C 1
ATOM 625 O O . CYS A 1 82 ? -3.550 -12.230 -3.023 1.00 96.25 82 CYS A O 1
ATOM 627 N N . VAL A 1 83 ? -2.097 -10.657 -3.702 1.00 95.12 83 VAL A N 1
ATOM 628 C CA . VAL A 1 83 ? -2.360 -10.789 -5.137 1.00 95.12 83 VAL A CA 1
ATOM 629 C C . VAL A 1 83 ? -1.051 -11.029 -5.870 1.00 95.12 83 VAL A C 1
ATOM 631 O O . VAL A 1 83 ? -0.088 -10.290 -5.691 1.00 95.12 83 VAL A O 1
ATOM 634 N N . GLN A 1 84 ? -1.034 -12.029 -6.743 1.00 94.69 84 GLN A N 1
ATOM 635 C CA . GLN A 1 84 ? 0.085 -12.296 -7.639 1.00 94.69 84 GLN A CA 1
ATOM 636 C C . GLN A 1 84 ? -0.233 -11.769 -9.041 1.00 94.69 84 GLN A C 1
ATOM 638 O O . GLN A 1 84 ? -1.303 -12.045 -9.585 1.00 94.69 84 GLN A O 1
ATOM 643 N N . GLY A 1 85 ? 0.693 -11.014 -9.631 1.00 92.38 85 GLY A N 1
ATOM 644 C CA . GLY A 1 85 ? 0.569 -10.472 -10.983 1.00 92.38 85 GLY A CA 1
ATOM 645 C C . GLY A 1 85 ? 0.995 -9.012 -11.110 1.00 92.38 85 GLY A C 1
ATOM 646 O O . GLY A 1 85 ? 1.289 -8.328 -10.130 1.00 92.38 85 GLY A O 1
ATOM 647 N N . CYS A 1 86 ? 1.047 -8.536 -12.353 1.00 90.75 86 CYS A N 1
ATOM 648 C CA . CYS A 1 86 ? 1.510 -7.191 -12.683 1.00 90.75 86 CYS A CA 1
ATOM 649 C C . CYS A 1 86 ? 0.532 -6.097 -12.231 1.00 90.75 86 CYS A C 1
ATOM 651 O O . CYS A 1 86 ? -0.673 -6.321 -12.095 1.00 90.75 86 CYS A O 1
ATOM 653 N N . TYR A 1 87 ? 1.050 -4.875 -12.083 1.00 91.25 87 TYR A N 1
ATOM 654 C CA . TYR A 1 87 ? 0.223 -3.703 -11.813 1.00 91.25 87 TYR A CA 1
ATOM 655 C C . TYR A 1 87 ? -0.845 -3.510 -12.906 1.00 91.25 87 TYR A C 1
ATOM 657 O O . TYR A 1 87 ? -0.514 -3.452 -14.093 1.00 91.25 87 TYR A O 1
ATOM 665 N N . PRO A 1 88 ? -2.127 -3.343 -12.532 1.00 91.75 88 PRO A N 1
ATOM 666 C CA . PRO A 1 88 ? -3.179 -3.014 -13.481 1.00 91.75 88 PRO A CA 1
ATOM 667 C C . PRO A 1 88 ? -2.871 -1.721 -14.261 1.00 91.75 88 PRO A C 1
ATOM 669 O O . PRO A 1 88 ? -2.482 -0.723 -13.643 1.00 91.75 88 PRO A O 1
ATOM 672 N N . PRO A 1 89 ? -3.152 -1.657 -15.579 1.00 91.88 89 PRO A N 1
ATOM 673 C CA . PRO A 1 89 ? -2.877 -0.469 -16.399 1.00 91.88 89 PRO A CA 1
ATOM 674 C C . PRO A 1 89 ? -3.498 0.828 -15.861 1.00 91.88 89 PRO A C 1
ATOM 676 O O . PRO A 1 89 ? -2.929 1.908 -16.002 1.00 91.88 89 PRO A O 1
ATOM 679 N N . GLY A 1 90 ? -4.659 0.733 -15.202 1.00 92.62 90 GLY A N 1
ATOM 680 C CA . GLY A 1 90 ? -5.312 1.884 -14.575 1.00 92.62 90 GLY A CA 1
ATOM 681 C C . GLY A 1 90 ? -4.515 2.486 -13.413 1.00 92.62 90 GLY A C 1
ATOM 682 O O . GLY A 1 90 ? -4.518 3.705 -13.250 1.00 92.62 90 GLY A O 1
ATOM 683 N N . LEU A 1 91 ? -3.808 1.660 -12.635 1.00 94.50 91 LEU A N 1
ATOM 684 C CA . LEU A 1 91 ? -2.942 2.133 -11.552 1.00 94.50 91 LEU A CA 1
ATOM 685 C C . LEU A 1 91 ? -1.649 2.735 -12.098 1.00 94.50 91 LEU A C 1
ATOM 687 O O . LEU A 1 91 ? -1.233 3.784 -11.618 1.00 94.50 91 LEU A O 1
ATOM 691 N N . LEU A 1 92 ? -1.077 2.138 -13.149 1.00 95.12 92 LEU A N 1
ATOM 692 C CA . LEU A 1 92 ? 0.087 2.699 -13.843 1.00 95.12 92 LEU A CA 1
ATOM 693 C C . LEU A 1 92 ? -0.223 4.086 -14.413 1.00 95.12 92 LEU A C 1
ATOM 695 O O . LEU A 1 92 ? 0.501 5.037 -14.144 1.00 95.12 92 LEU A O 1
ATOM 699 N N . LYS A 1 93 ? -1.369 4.247 -15.086 1.00 95.00 93 LYS A N 1
ATOM 700 C CA . LYS A 1 93 ? -1.813 5.556 -15.587 1.00 95.00 93 LYS A CA 1
ATOM 701 C C . LYS A 1 93 ? -1.991 6.587 -14.464 1.00 95.00 93 LYS A C 1
ATOM 703 O O . LYS A 1 93 ? -1.677 7.766 -14.644 1.00 95.00 93 LYS A O 1
ATOM 708 N N . ALA A 1 94 ? -2.517 6.162 -13.315 1.00 95.62 94 ALA A N 1
ATOM 709 C CA . ALA A 1 94 ? -2.678 7.027 -12.149 1.00 95.62 94 ALA A CA 1
ATOM 710 C C . ALA A 1 94 ? -1.325 7.424 -11.535 1.00 95.62 94 ALA A C 1
ATOM 712 O O . ALA A 1 94 ? -1.170 8.564 -11.095 1.00 95.62 94 ALA A O 1
ATOM 713 N N . TRP A 1 95 ? -0.356 6.507 -11.538 1.00 96.56 95 TRP A N 1
ATOM 714 C CA . TRP A 1 95 ? 1.017 6.757 -11.112 1.00 96.56 95 TRP A CA 1
ATOM 715 C C . TRP A 1 95 ? 1.719 7.749 -12.049 1.00 96.56 95 TRP A C 1
ATOM 717 O O . TRP A 1 95 ? 2.249 8.754 -11.581 1.00 96.56 95 TRP A O 1
ATOM 727 N N . ASP A 1 96 ? 1.610 7.545 -13.365 1.00 96.19 96 ASP A N 1
ATOM 728 C CA . ASP A 1 96 ? 2.178 8.432 -14.390 1.00 96.19 96 ASP A CA 1
ATOM 729 C C . ASP A 1 96 ? 1.630 9.858 -14.256 1.00 96.19 96 ASP A C 1
ATOM 731 O O . ASP A 1 96 ? 2.382 10.830 -14.235 1.00 96.19 96 ASP A O 1
ATOM 735 N N . SER A 1 97 ? 0.312 9.978 -14.063 1.00 95.69 97 SER A N 1
ATOM 736 C CA . SER A 1 97 ? -0.348 11.272 -13.856 1.00 95.69 97 SER A CA 1
ATOM 737 C C . SER A 1 97 ? 0.167 11.990 -12.604 1.00 95.69 97 SER A C 1
ATOM 739 O O . SER A 1 97 ? 0.363 13.204 -12.628 1.00 95.69 97 SER A O 1
ATOM 741 N N . PHE A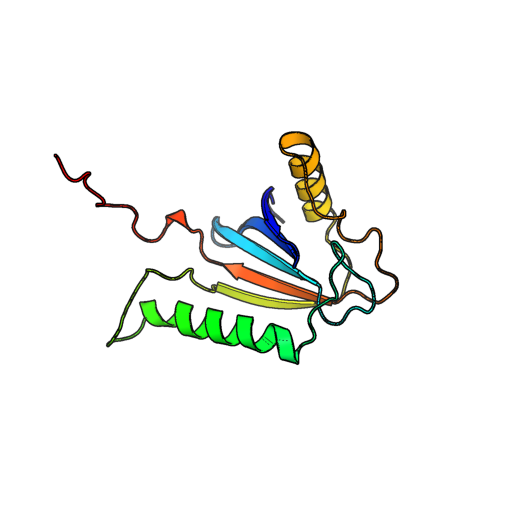 1 98 ? 0.398 11.256 -11.510 1.00 96.06 98 PHE A N 1
ATOM 742 C CA . PHE A 1 98 ? 0.950 11.817 -10.276 1.00 96.06 98 PHE A CA 1
ATOM 743 C C . PHE A 1 98 ? 2.393 12.282 -10.468 1.00 96.06 98 PHE A C 1
ATOM 745 O O . PHE A 1 98 ? 2.704 13.416 -10.109 1.00 96.06 98 PHE A O 1
ATOM 752 N N . LYS A 1 99 ? 3.238 11.465 -11.113 1.00 96.25 99 LYS A N 1
ATOM 753 C CA . LYS A 1 99 ? 4.623 11.832 -11.435 1.00 96.25 99 LYS A CA 1
ATOM 754 C C . LYS A 1 99 ? 4.690 13.103 -12.277 1.00 96.25 99 LYS A C 1
ATOM 756 O O . LYS A 1 99 ? 5.486 13.983 -11.971 1.00 96.25 99 LYS A O 1
ATOM 761 N N . THR A 1 100 ? 3.840 13.243 -13.294 1.00 96.50 100 THR A N 1
ATOM 762 C CA . THR A 1 100 ? 3.795 14.465 -14.112 1.00 96.50 100 THR A CA 1
ATOM 763 C C . THR A 1 100 ? 3.353 15.693 -13.311 1.00 96.50 100 THR A C 1
ATOM 765 O O . THR A 1 100 ? 3.850 16.786 -13.557 1.00 96.50 100 THR A O 1
ATOM 768 N N . GLN A 1 101 ? 2.422 15.539 -12.364 1.00 94.25 101 GLN A N 1
ATOM 769 C CA . GLN A 1 101 ? 1.848 16.668 -11.620 1.00 94.25 101 GLN A CA 1
ATOM 770 C C . GLN A 1 101 ? 2.668 17.097 -10.398 1.00 94.25 101 GLN A C 1
ATOM 772 O O . GLN A 1 101 ? 2.641 18.273 -10.041 1.00 94.25 101 GLN A O 1
ATOM 777 N N . ARG A 1 102 ? 3.330 16.158 -9.714 1.00 92.44 102 ARG A N 1
ATOM 778 C CA . ARG A 1 102 ? 4.003 16.393 -8.424 1.00 92.44 102 ARG A CA 1
ATOM 779 C C . ARG A 1 102 ? 5.462 15.946 -8.385 1.00 92.44 102 ARG A C 1
ATOM 781 O O . ARG A 1 102 ? 6.157 16.295 -7.439 1.00 92.44 102 ARG A O 1
ATOM 788 N N . GLY A 1 103 ? 5.918 15.191 -9.382 1.00 92.69 103 GLY A N 1
ATOM 789 C CA . GLY A 1 103 ? 7.109 14.357 -9.252 1.00 92.69 103 GLY A CA 1
ATOM 790 C C . GLY A 1 103 ? 6.808 13.057 -8.502 1.00 92.69 103 GLY A C 1
ATOM 791 O O . GLY A 1 103 ? 5.724 12.871 -7.949 1.00 92.69 103 GLY A O 1
ATOM 792 N N . SER A 1 104 ? 7.757 12.128 -8.542 1.00 93.38 104 SER A N 1
ATOM 793 C CA . SER A 1 104 ? 7.751 10.905 -7.739 1.00 93.38 104 SER A CA 1
ATOM 794 C C . SER A 1 104 ? 9.200 10.524 -7.464 1.00 93.38 104 SER A C 1
ATOM 796 O O . SER A 1 104 ? 10.028 10.601 -8.376 1.00 93.38 104 SER A O 1
ATOM 798 N N . GLU A 1 105 ? 9.490 10.160 -6.220 1.00 93.62 105 GLU A N 1
ATOM 799 C CA . GLU A 1 105 ? 10.790 9.637 -5.787 1.00 93.62 105 GLU A CA 1
ATOM 800 C C . GLU A 1 105 ? 10.894 8.126 -6.036 1.00 93.62 105 GLU A C 1
ATOM 802 O O . GLU A 1 105 ? 11.993 7.579 -6.100 1.00 93.62 105 GLU A O 1
ATOM 807 N N . ASN A 1 106 ? 9.751 7.462 -6.224 1.00 94.00 106 ASN A N 1
ATOM 808 C CA . ASN A 1 106 ? 9.675 6.031 -6.480 1.00 94.00 106 ASN A CA 1
ATOM 809 C C . ASN A 1 106 ? 9.985 5.672 -7.943 1.00 94.00 106 ASN A C 1
ATOM 811 O O . ASN A 1 106 ? 9.739 6.434 -8.887 1.00 94.00 106 ASN A O 1
ATOM 815 N N . ASP A 1 107 ? 10.459 4.441 -8.131 1.00 93.00 107 ASP A N 1
ATOM 816 C CA . ASP A 1 107 ? 10.536 3.808 -9.442 1.00 93.00 107 ASP A CA 1
ATOM 817 C C . ASP A 1 107 ? 9.118 3.524 -9.963 1.00 93.00 107 ASP A C 1
ATOM 819 O O . ASP A 1 107 ? 8.184 3.256 -9.200 1.00 93.00 107 ASP A O 1
ATOM 823 N N . ARG A 1 108 ? 8.934 3.547 -11.288 1.00 94.06 108 ARG A N 1
ATOM 824 C CA . ARG A 1 108 ? 7.638 3.203 -11.882 1.00 94.06 108 ARG A CA 1
ATOM 825 C C . ARG A 1 108 ? 7.339 1.712 -11.647 1.00 94.06 108 ARG A C 1
ATOM 827 O O . ARG A 1 108 ? 8.128 0.868 -12.081 1.00 94.06 108 ARG A O 1
ATOM 834 N N . PRO A 1 109 ? 6.210 1.352 -11.003 1.00 90.00 109 PRO A N 1
ATOM 835 C CA . PRO A 1 109 ? 5.922 -0.037 -10.664 1.00 90.00 109 PRO A CA 1
ATOM 836 C C . PRO A 1 109 ? 5.871 -0.934 -11.904 1.00 90.00 109 PRO A C 1
ATOM 838 O O . PRO A 1 109 ? 5.220 -0.605 -12.894 1.00 90.00 109 PRO A O 1
ATOM 841 N N . GLY A 1 110 ? 6.526 -2.094 -11.835 1.00 77.94 110 GLY A N 1
ATOM 842 C CA . GLY A 1 110 ? 6.504 -3.105 -12.897 1.00 77.94 110 GLY A CA 1
ATOM 843 C C . GLY A 1 110 ? 7.578 -2.974 -13.983 1.00 77.94 110 GLY A C 1
ATOM 844 O O . GLY A 1 110 ? 7.693 -3.889 -14.789 1.00 77.94 110 GLY A O 1
ATOM 845 N N . GLU A 1 111 ? 8.399 -1.918 -14.007 1.00 73.50 111 GLU A N 1
ATOM 846 C CA . GLU A 1 111 ? 9.472 -1.784 -15.016 1.00 73.50 111 GLU A CA 1
ATOM 847 C C . GLU A 1 111 ? 10.721 -2.635 -14.721 1.00 73.50 111 GLU A C 1
ATOM 849 O O . GLU A 1 111 ? 11.564 -2.808 -15.599 1.00 73.50 111 GLU A O 1
ATOM 854 N N . ARG A 1 112 ? 10.854 -3.175 -13.502 1.00 66.38 112 ARG A N 1
ATOM 855 C CA . ARG A 1 112 ? 12.077 -3.848 -13.013 1.00 66.38 112 ARG A CA 1
ATOM 856 C C . ARG A 1 112 ? 11.843 -5.205 -12.337 1.00 66.38 112 ARG A C 1
ATOM 858 O O . ARG A 1 112 ? 12.670 -5.631 -11.543 1.00 66.38 112 ARG A O 1
ATOM 865 N N . LEU A 1 113 ? 10.723 -5.874 -12.612 1.00 74.31 113 LEU A N 1
ATOM 866 C CA . LEU A 1 113 ? 10.396 -7.150 -11.963 1.00 74.31 113 LEU A CA 1
ATOM 867 C C . LEU A 1 113 ? 10.767 -8.324 -12.878 1.00 74.31 113 LEU A C 1
ATOM 869 O O . LEU A 1 113 ? 10.196 -8.481 -13.957 1.00 74.31 113 LEU A O 1
ATOM 873 N N . THR A 1 114 ? 11.739 -9.124 -12.443 1.00 73.00 114 THR A N 1
ATOM 874 C CA . THR A 1 114 ? 12.207 -10.349 -13.108 1.00 73.00 114 THR A CA 1
ATOM 875 C C . THR A 1 114 ? 11.516 -11.597 -12.551 1.00 73.00 114 THR A C 1
ATOM 877 O O . THR A 1 114 ? 11.324 -12.577 -13.274 1.00 73.00 114 THR A O 1
ATOM 880 N N . CYS A 1 115 ? 11.082 -11.545 -11.288 1.00 74.88 115 CYS A N 1
ATOM 881 C CA . CYS A 1 115 ? 10.296 -12.581 -10.619 1.00 74.88 115 CYS A CA 1
ATOM 882 C C . CYS A 1 115 ? 8.774 -12.362 -10.803 1.00 74.88 115 CYS A C 1
ATOM 884 O O . CYS A 1 115 ? 8.319 -11.250 -11.074 1.00 74.88 115 CYS A O 1
ATOM 886 N N . SER A 1 116 ? 7.958 -13.417 -10.630 1.00 83.44 116 SER A N 1
ATOM 887 C CA . SER A 1 116 ? 6.487 -13.289 -10.616 1.00 83.44 116 SER A CA 1
ATOM 888 C C . SER A 1 116 ? 6.054 -12.432 -9.424 1.00 83.44 116 SER A C 1
ATOM 890 O O . SER A 1 116 ? 6.194 -12.887 -8.289 1.00 83.44 116 SER A O 1
ATOM 892 N N . PRO A 1 117 ? 5.53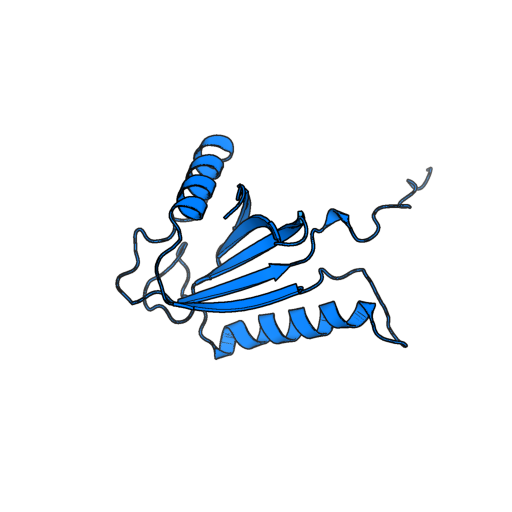2 -11.216 -9.637 1.00 88.12 117 PRO A N 1
ATOM 893 C CA . PRO A 1 117 ? 5.435 -10.259 -8.552 1.00 88.12 117 PRO A CA 1
ATOM 894 C C . PRO A 1 117 ? 4.226 -10.545 -7.664 1.00 88.12 117 PRO A C 1
ATOM 896 O O . PRO A 1 117 ? 3.124 -10.811 -8.157 1.00 88.12 117 PRO A O 1
ATOM 899 N N . VAL A 1 118 ? 4.434 -10.467 -6.353 1.00 93.81 118 VAL A N 1
ATOM 900 C CA . VAL A 1 118 ? 3.394 -10.619 -5.335 1.00 93.81 118 VAL A CA 1
ATOM 901 C C . VAL A 1 118 ? 3.212 -9.281 -4.634 1.00 93.81 118 VAL A C 1
ATOM 903 O O . VAL A 1 118 ? 4.164 -8.557 -4.357 1.00 93.81 118 VAL A O 1
ATOM 906 N N . HIS A 1 119 ? 1.962 -8.921 -4.385 1.00 95.12 119 HIS A N 1
ATOM 907 C CA . HIS A 1 119 ? 1.588 -7.627 -3.847 1.00 95.12 119 HIS A CA 1
ATOM 908 C C . HIS A 1 119 ? 0.544 -7.794 -2.752 1.00 95.12 119 HIS A C 1
ATOM 910 O O . HIS A 1 119 ? -0.457 -8.493 -2.922 1.00 95.12 119 HIS A O 1
ATOM 916 N N . LEU A 1 120 ? 0.732 -7.077 -1.653 1.00 96.56 120 LEU A N 1
ATOM 917 C CA . LEU A 1 120 ? -0.279 -6.904 -0.628 1.00 96.56 120 LEU A CA 1
ATOM 918 C C . LEU A 1 120 ? -1.120 -5.663 -0.941 1.00 96.56 120 LEU A C 1
ATOM 920 O O . LEU A 1 120 ? -0.610 -4.543 -0.964 1.00 96.56 120 LEU A O 1
ATOM 924 N N . PHE A 1 121 ? -2.413 -5.872 -1.164 1.00 96.12 121 PHE A N 1
ATOM 925 C CA . PHE A 1 121 ? -3.417 -4.835 -1.363 1.00 96.12 121 PHE A CA 1
ATOM 926 C C . PHE A 1 121 ? -4.158 -4.603 -0.049 1.00 96.12 121 PHE A C 1
ATOM 928 O O . PHE A 1 121 ? -4.940 -5.448 0.383 1.00 96.12 121 PHE A O 1
ATOM 935 N N . THR A 1 122 ? -3.959 -3.438 0.557 1.00 95.31 122 THR A N 1
ATOM 936 C CA . THR A 1 122 ? -4.609 -3.045 1.810 1.00 95.31 122 THR A CA 1
ATOM 937 C C . THR A 1 122 ? -5.620 -1.939 1.532 1.00 95.31 122 THR A C 1
ATOM 939 O O . THR A 1 122 ? -5.257 -0.834 1.121 1.00 95.31 122 THR A O 1
ATOM 942 N N . CYS A 1 123 ? -6.900 -2.228 1.761 1.00 94.69 123 CYS A N 1
ATOM 943 C CA . CYS A 1 123 ? -8.000 -1.284 1.608 1.00 94.69 123 CYS A CA 1
ATOM 944 C C . CYS A 1 123 ? -8.319 -0.629 2.955 1.00 94.69 123 CYS A C 1
ATOM 946 O O . CYS A 1 123 ? -8.673 -1.295 3.929 1.00 94.69 123 CYS A O 1
ATOM 948 N N . LEU A 1 124 ? -8.205 0.692 3.005 1.00 93.62 124 LEU A N 1
ATOM 949 C CA . LEU A 1 124 ? -8.310 1.505 4.207 1.00 93.62 124 LEU A CA 1
ATOM 950 C C . LEU A 1 124 ? -9.464 2.506 4.086 1.00 93.62 124 LEU A C 1
ATOM 952 O O . LEU A 1 124 ? -9.764 3.029 3.008 1.00 93.62 124 LEU A O 1
ATOM 956 N N . SER A 1 125 ? -10.100 2.811 5.216 1.00 91.12 125 SER A N 1
ATOM 957 C CA . SER A 1 125 ? -11.092 3.881 5.309 1.00 91.12 125 SER A CA 1
ATOM 958 C C . SER A 1 125 ? -10.460 5.237 4.975 1.00 91.12 125 SER A C 1
ATOM 960 O O . SER A 1 125 ? -9.303 5.467 5.329 1.00 91.12 125 SER A O 1
ATOM 962 N N . PRO A 1 126 ? -11.201 6.177 4.376 1.00 77.62 126 PRO A N 1
ATOM 963 C CA . PRO A 1 126 ? -10.672 7.496 4.069 1.00 77.62 126 PRO A CA 1
ATOM 964 C C . PRO A 1 126 ? -10.384 8.264 5.368 1.00 77.62 126 PRO A C 1
ATOM 966 O O . PRO A 1 126 ? -11.228 8.310 6.267 1.00 77.62 126 PRO A O 1
ATOM 969 N N . PHE A 1 127 ? -9.215 8.915 5.433 1.00 62.72 127 PHE A N 1
ATOM 970 C CA . PHE A 1 127 ? -8.768 9.729 6.577 1.00 62.72 127 PHE A CA 1
ATOM 971 C C . PHE A 1 127 ? -9.804 10.780 7.023 1.00 62.72 127 PHE A C 1
ATOM 973 O O . PHE A 1 127 ? -9.866 11.128 8.194 1.00 62.72 127 PHE A O 1
ATOM 980 N N . LEU A 1 128 ? -10.651 11.263 6.106 1.00 51.31 128 LEU A N 1
ATOM 981 C CA . LEU A 1 128 ? -11.582 12.373 6.345 1.00 51.31 128 LEU A CA 1
ATOM 982 C C . LEU A 1 128 ? -12.859 12.003 7.118 1.00 51.31 128 LEU A C 1
ATOM 984 O O . LEU A 1 128 ? -13.608 12.896 7.494 1.00 51.31 128 LEU A O 1
ATOM 988 N N . THR A 1 129 ? -13.132 10.718 7.366 1.00 46.19 129 THR A N 1
ATOM 989 C CA . THR A 1 129 ? -14.392 10.305 8.025 1.00 46.19 129 THR A CA 1
ATOM 990 C C . THR A 1 129 ? -14.308 10.206 9.546 1.00 46.19 129 THR A C 1
ATOM 992 O O . THR A 1 129 ? -15.336 10.026 10.191 1.00 46.19 129 THR A O 1
ATOM 995 N N . GLN A 1 130 ? -13.121 10.359 10.143 1.00 48.28 130 GLN A N 1
ATOM 996 C CA . GLN A 1 130 ? -12.943 10.228 11.590 1.00 48.28 130 GLN A CA 1
ATOM 997 C C . GLN A 1 130 ? -12.460 11.556 12.204 1.00 48.28 130 GLN A C 1
ATOM 999 O O . GLN A 1 130 ? -11.290 11.746 12.503 1.00 48.28 130 GLN A O 1
ATOM 1004 N N . GLY A 1 131 ? -13.399 12.495 12.379 1.00 42.00 131 GLY A N 1
ATOM 1005 C CA . GLY A 1 131 ? -13.401 13.391 13.542 1.00 42.00 131 GLY A CA 1
ATOM 1006 C C . GLY A 1 131 ? -12.405 14.556 13.617 1.00 42.00 131 GLY A C 1
ATOM 1007 O O . GLY A 1 131 ? -11.965 14.863 14.720 1.00 42.00 131 GLY A O 1
ATOM 1008 N N . VAL A 1 132 ? -12.120 15.292 12.535 1.00 41.38 132 VAL A N 1
ATOM 1009 C CA . VAL A 1 132 ? -11.587 16.670 12.679 1.00 41.38 132 VAL A CA 1
ATOM 1010 C C . VAL A 1 132 ? -12.750 17.658 12.820 1.00 41.38 132 VAL A C 1
ATOM 1012 O O . VAL A 1 132 ? -12.980 18.528 11.988 1.00 41.38 132 VAL A O 1
ATOM 1015 N N . SER A 1 133 ? -13.531 17.501 13.883 1.00 38.41 133 SER A N 1
ATOM 1016 C CA . SER A 1 133 ? -14.469 18.520 14.354 1.00 38.41 133 SER A CA 1
ATOM 1017 C C . SER A 1 133 ? -14.150 18.765 15.825 1.00 38.41 133 SER A C 1
ATOM 1019 O O . SER A 1 133 ? -14.420 17.894 16.646 1.00 38.41 133 SER A O 1
ATOM 1021 N N . ASN A 1 134 ? -13.585 19.939 16.129 1.00 36.66 134 ASN A N 1
ATOM 1022 C CA . ASN A 1 134 ? -13.199 20.458 17.457 1.00 36.66 134 ASN A CA 1
ATOM 1023 C C . ASN A 1 134 ? -11.718 20.383 17.862 1.00 36.66 134 ASN A C 1
ATOM 1025 O O . ASN A 1 134 ? -11.409 20.074 19.009 1.00 36.66 134 ASN A O 1
ATOM 1029 N N . ILE A 1 135 ? -10.807 20.841 17.003 1.00 39.97 135 ILE A N 1
ATOM 1030 C CA . ILE A 1 135 ? -9.659 21.597 17.529 1.00 39.97 135 ILE A CA 1
ATOM 1031 C C . ILE A 1 135 ? -10.040 23.074 17.414 1.00 39.97 135 ILE A C 1
ATOM 1033 O O . ILE A 1 135 ? -9.899 23.682 16.355 1.00 39.97 135 ILE A O 1
ATOM 1037 N N . ARG A 1 136 ? -10.615 23.638 18.485 1.00 38.09 136 ARG A N 1
ATOM 1038 C CA . ARG A 1 136 ? -10.684 25.099 18.617 1.00 38.09 136 ARG A CA 1
ATOM 1039 C C . ARG A 1 136 ? -9.251 25.591 18.836 1.00 38.09 136 ARG A C 1
ATOM 1041 O O . ARG A 1 136 ? -8.555 24.985 19.652 1.00 38.09 136 ARG A O 1
ATOM 1048 N N . PRO A 1 137 ? -8.793 26.645 18.143 1.00 35.78 137 PRO A N 1
ATOM 1049 C CA . PRO A 1 137 ? -7.514 27.250 18.473 1.00 35.78 137 PRO A CA 1
ATOM 1050 C C . PRO A 1 137 ? -7.568 27.717 19.929 1.00 35.78 137 PRO A C 1
ATOM 1052 O O . PRO A 1 137 ? -8.551 28.333 20.348 1.00 35.78 137 PRO A O 1
ATOM 1055 N N . ALA A 1 138 ? -6.536 27.385 20.703 1.00 43.34 138 ALA A N 1
ATOM 1056 C CA . ALA A 1 138 ? -6.324 28.018 21.991 1.00 43.34 138 ALA A CA 1
ATOM 1057 C C . ALA A 1 138 ? -6.130 29.513 21.717 1.00 43.34 138 ALA A C 1
ATOM 1059 O O . ALA A 1 138 ? -5.154 29.912 21.084 1.00 43.34 138 ALA A O 1
ATOM 1060 N N . SER A 1 139 ? -7.110 30.318 22.111 1.00 46.12 139 SER A N 1
ATOM 1061 C CA . SER A 1 139 ? -6.973 31.766 22.174 1.00 46.12 139 SER A CA 1
ATOM 1062 C C . SER A 1 139 ? -5.895 32.081 23.206 1.00 46.12 139 SER A C 1
ATOM 1064 O O . SER A 1 139 ? -6.100 31.816 24.394 1.00 46.12 139 SER A O 1
ATOM 1066 N N . GLY A 1 140 ? -4.747 32.555 22.723 1.00 42.53 140 GLY A N 1
ATOM 1067 C CA . GLY A 1 140 ? -3.784 33.301 23.529 1.00 42.53 140 GLY A CA 1
ATOM 1068 C C . GLY A 1 140 ? -4.273 34.710 23.823 1.00 42.53 140 GLY A C 1
ATOM 1069 O O . GLY A 1 140 ? -5.245 35.149 23.161 1.00 42.53 140 GLY A O 1
#

pLDDT: mean 86.95, std 16.12, range [35.78, 97.38]

Secondary structure (DSSP, 8-state):
----EEEEEETTEEEEEEE-TTS-EEEEEEEEES-SS-BTTBPPBPHHHHHHHHHHHHHHHHGGG-SSS--S-SPPEEEEEEEESPPPHHHHHHHHHHHHHH--SSPPTTSS--S--EEEEEEE--GGGS----------

Radius of gyration: 16.98 Å; chains: 1; bounding box: 37×47×43 Å

Sequence (140 aa):
MKLCRKVGEGAFGEVFSTTNSSGDAVALKIIPVEGCDRVNGEEQKTFGEILHEIIISKELSSLKEKKHNQTTGFIGLKDLHCVQGCYPPGLLKAWDSFKTQRGSENDRPGERLTCSPVHLFTCLSPFLTQGVSNIRPASG